Protein AF-A0A957YNS6-F1 (afdb_monomer_lite)

Sequence (66 aa):
MRNLTKISLEALKYLRHFQRSSYRDASRARPSPEVQKEAESLMQGYFTYLLERELNTPGFLKKVRS

pLDDT: mean 83.72, std 15.95, range [46.88, 97.56]

Secondary structure (DSSP, 8-state):
--------HHHHHHHHHHHHS-HHHHTT----HHHHHHHHHHHHHHHHHHHHHH---HHHHHHH--

Foldseek 3Di:
DPDPDDDDPLLVVLVVCVVPDDPVRNVPDDDPPVSVVRNVVVVVVVVVVVCVVVPCPPPVVVVVVD

Radius of gyration: 14.33 Å; chains: 1; bounding box: 27×36×27 Å

Structure (mmCIF, N/CA/C/O backbone):
data_AF-A0A957YNS6-F1
#
_entry.id   AF-A0A957YNS6-F1
#
loop_
_atom_site.group_PDB
_atom_site.id
_atom_site.type_symbol
_atom_site.label_atom_id
_atom_site.label_alt_id
_atom_site.label_comp_id
_atom_site.label_asym_id
_atom_site.label_entity_id
_atom_site.label_seq_id
_atom_site.pdbx_PDB_ins_code
_atom_site.Cartn_x
_atom_site.Cartn_y
_atom_site.Cartn_z
_atom_site.occupancy
_atom_site.B_iso_or_equiv
_atom_site.auth_seq_id
_atom_site.auth_comp_id
_atom_site.auth_asym_id
_atom_site.auth_atom_id
_atom_site.pdbx_PDB_model_num
ATOM 1 N N . MET A 1 1 ? 10.316 16.701 7.848 1.00 46.88 1 MET A N 1
ATOM 2 C CA . MET A 1 1 ? 9.596 15.536 7.288 1.00 46.88 1 MET A CA 1
ATOM 3 C C .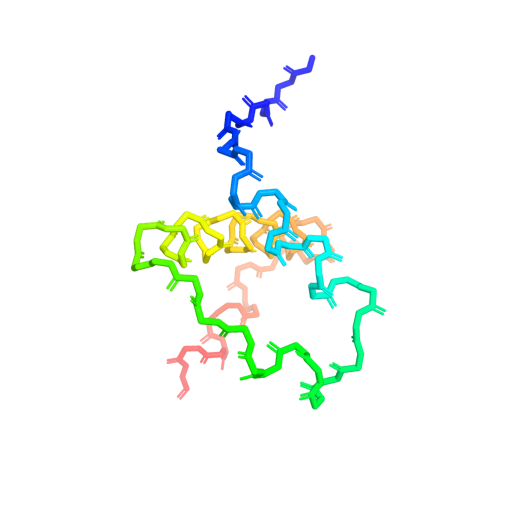 MET A 1 1 ? 8.110 15.690 7.594 1.00 46.88 1 MET A C 1
ATOM 5 O O . MET A 1 1 ? 7.686 15.338 8.684 1.00 46.88 1 MET A O 1
ATOM 9 N N . ARG A 1 2 ? 7.332 16.316 6.705 1.00 52.00 2 ARG A N 1
ATOM 10 C CA . ARG A 1 2 ? 5.868 16.412 6.845 1.00 52.00 2 ARG A CA 1
ATOM 11 C C . ARG A 1 2 ? 5.278 15.231 6.062 1.00 52.00 2 ARG A C 1
ATOM 13 O O . ARG A 1 2 ? 5.678 15.055 4.917 1.00 52.00 2 ARG A O 1
ATOM 20 N N . ASN A 1 3 ? 4.413 14.431 6.699 1.00 60.00 3 ASN A N 1
ATOM 21 C CA . ASN A 1 3 ? 3.692 13.250 6.164 1.00 60.00 3 ASN A CA 1
ATOM 22 C C . ASN A 1 3 ? 4.332 11.861 6.405 1.00 60.00 3 ASN A C 1
ATOM 24 O O . ASN A 1 3 ? 4.346 11.018 5.512 1.00 60.00 3 ASN A O 1
ATOM 28 N N . LEU A 1 4 ? 4.838 11.582 7.613 1.00 64.69 4 LEU A N 1
ATOM 29 C CA . LEU A 1 4 ? 5.166 10.206 8.021 1.00 64.69 4 LEU A CA 1
ATOM 30 C C . LEU A 1 4 ? 3.912 9.518 8.578 1.00 64.69 4 LEU A C 1
ATOM 32 O O . LEU A 1 4 ? 3.611 9.620 9.768 1.00 64.69 4 LEU A O 1
ATOM 36 N N . THR A 1 5 ? 3.167 8.837 7.712 1.00 75.50 5 THR A N 1
ATOM 37 C CA . THR A 1 5 ? 2.041 7.992 8.125 1.00 75.50 5 THR A CA 1
ATOM 38 C C . THR A 1 5 ? 2.582 6.718 8.768 1.00 75.50 5 THR A C 1
ATOM 40 O O . THR A 1 5 ? 3.448 6.050 8.200 1.00 75.50 5 THR A O 1
ATOM 43 N N . LYS A 1 6 ? 2.094 6.374 9.965 1.00 89.25 6 LYS A N 1
ATOM 44 C CA . LYS A 1 6 ? 2.399 5.074 10.575 1.00 89.25 6 LYS A CA 1
ATOM 45 C C . LYS A 1 6 ? 1.769 3.975 9.720 1.00 89.25 6 LYS A C 1
ATOM 47 O O . LYS A 1 6 ? 0.627 4.120 9.301 1.00 89.25 6 LYS A O 1
ATOM 52 N N . ILE A 1 7 ? 2.525 2.909 9.489 1.00 93.25 7 ILE A N 1
ATOM 53 C CA . ILE A 1 7 ? 2.097 1.732 8.736 1.00 93.25 7 ILE A CA 1
ATOM 54 C C . ILE A 1 7 ? 2.286 0.491 9.605 1.00 93.25 7 ILE A C 1
ATOM 56 O O . ILE A 1 7 ? 3.314 0.357 10.278 1.00 93.25 7 ILE A O 1
ATOM 60 N N . SER A 1 8 ? 1.310 -0.413 9.602 1.00 96.62 8 SER A N 1
ATOM 61 C CA . SER A 1 8 ? 1.451 -1.715 10.245 1.00 96.62 8 SER A CA 1
ATOM 62 C C . SER A 1 8 ? 2.490 -2.582 9.524 1.00 96.62 8 SER A C 1
ATOM 64 O O . SER A 1 8 ? 2.723 -2.474 8.316 1.00 96.62 8 SER A O 1
ATOM 66 N N . LEU A 1 9 ? 3.133 -3.487 10.264 1.00 96.88 9 LEU A N 1
ATOM 67 C CA . LEU A 1 9 ? 4.120 -4.394 9.675 1.00 96.88 9 LEU A CA 1
ATOM 68 C C . LEU A 1 9 ? 3.497 -5.289 8.591 1.00 96.88 9 LEU A C 1
ATOM 70 O O . LEU A 1 9 ? 4.138 -5.564 7.575 1.00 96.88 9 LEU A O 1
ATOM 74 N N . GLU A 1 10 ? 2.251 -5.715 8.789 1.00 97.44 10 GLU A N 1
ATOM 75 C CA . GLU A 1 10 ? 1.546 -6.592 7.856 1.00 97.44 10 GLU A CA 1
ATOM 76 C C . GLU A 1 10 ? 1.152 -5.856 6.569 1.00 97.44 10 GLU A C 1
ATOM 78 O O . GLU A 1 10 ? 1.398 -6.379 5.481 1.00 97.44 10 GLU A O 1
ATOM 83 N N . ALA A 1 11 ? 0.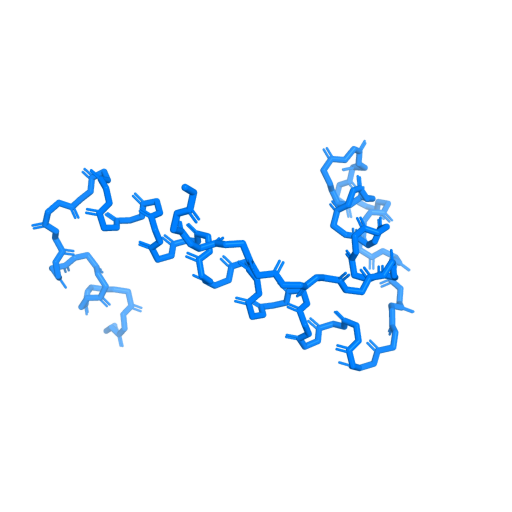683 -4.605 6.654 1.00 96.56 11 ALA A N 1
ATOM 84 C CA . ALA A 1 11 ? 0.464 -3.773 5.468 1.00 96.56 11 ALA A CA 1
ATOM 85 C C . ALA A 1 11 ? 1.767 -3.526 4.695 1.00 96.56 11 ALA A C 1
ATOM 87 O O . ALA A 1 11 ? 1.794 -3.625 3.466 1.00 96.56 11 ALA A O 1
ATOM 88 N N . LEU A 1 12 ? 2.883 -3.289 5.394 1.00 96.00 12 LEU A N 1
ATOM 89 C CA . LEU A 1 12 ? 4.186 -3.113 4.752 1.00 96.00 12 LEU A CA 1
ATOM 90 C C . LEU A 1 12 ? 4.658 -4.381 4.024 1.00 96.00 12 LEU A C 1
ATOM 92 O O . LEU A 1 12 ? 5.162 -4.294 2.901 1.00 96.00 12 LEU A O 1
ATOM 96 N N . LYS A 1 13 ? 4.513 -5.560 4.642 1.00 96.31 13 LYS A N 1
ATOM 97 C CA . LYS A 1 13 ? 4.825 -6.848 3.999 1.00 96.31 13 LYS A CA 1
ATOM 98 C C . LYS A 1 13 ? 3.956 -7.064 2.764 1.00 96.31 13 LYS A C 1
ATOM 100 O O . LYS A 1 13 ? 4.484 -7.425 1.714 1.00 96.31 13 LYS A O 1
ATOM 105 N N . TYR A 1 14 ? 2.659 -6.786 2.876 1.00 96.69 14 TYR A N 1
ATOM 106 C CA . TYR A 1 14 ? 1.703 -6.943 1.788 1.00 96.69 14 TYR A CA 1
ATOM 107 C C . TYR A 1 14 ? 2.035 -6.043 0.588 1.00 96.69 14 TYR A C 1
ATOM 109 O O . TYR A 1 14 ? 2.172 -6.531 -0.533 1.00 96.69 14 TYR A O 1
ATOM 117 N N . LEU A 1 15 ? 2.300 -4.753 0.814 1.00 95.12 15 LEU A N 1
ATOM 118 C CA . LEU A 1 15 ? 2.720 -3.831 -0.249 1.00 95.12 15 LEU A CA 1
ATOM 119 C C . LEU A 1 15 ? 4.059 -4.240 -0.888 1.00 95.12 15 LEU A C 1
ATOM 121 O O . LEU A 1 15 ? 4.223 -4.165 -2.106 1.00 95.12 15 LEU A O 1
ATOM 125 N N . ARG A 1 16 ? 5.024 -4.722 -0.093 1.00 95.12 16 ARG A N 1
ATOM 126 C CA . ARG A 1 16 ? 6.309 -5.217 -0.623 1.00 95.12 16 ARG A CA 1
ATOM 127 C C . ARG A 1 16 ? 6.158 -6.477 -1.466 1.00 95.12 16 ARG A C 1
ATOM 129 O O . ARG A 1 16 ? 6.932 -6.632 -2.414 1.00 95.12 16 ARG A O 1
ATOM 136 N N . HIS A 1 17 ? 5.213 -7.350 -1.114 1.00 95.06 17 HIS A N 1
ATOM 137 C CA . HIS A 1 17 ? 4.859 -8.526 -1.907 1.00 95.06 17 HIS A CA 1
ATOM 138 C C . HIS A 1 17 ? 4.349 -8.102 -3.282 1.00 95.06 17 HIS A C 1
ATOM 140 O O . HIS A 1 17 ? 4.881 -8.576 -4.282 1.00 95.06 17 HIS A O 1
ATOM 146 N N . PHE A 1 18 ? 3.423 -7.140 -3.346 1.00 92.12 18 PHE A N 1
ATOM 147 C CA . PHE A 1 18 ? 2.939 -6.587 -4.616 1.00 92.12 18 PHE A CA 1
ATOM 148 C C . PHE A 1 18 ? 4.035 -5.970 -5.479 1.00 92.12 18 PHE A C 1
ATOM 150 O O . PHE A 1 18 ? 4.052 -6.189 -6.682 1.00 92.12 18 PHE A O 1
ATOM 157 N N . GLN A 1 19 ? 4.962 -5.223 -4.876 1.00 93.88 19 GLN A N 1
ATOM 158 C CA . GLN A 1 19 ? 6.044 -4.566 -5.614 1.00 93.88 19 GLN A CA 1
ATOM 159 C C . GLN A 1 19 ? 6.983 -5.565 -6.316 1.00 93.88 19 GLN A C 1
ATOM 161 O O . GLN A 1 19 ? 7.586 -5.238 -7.334 1.00 93.88 19 GLN A O 1
ATOM 166 N N . ARG A 1 20 ? 7.172 -6.754 -5.733 1.00 95.88 20 ARG A N 1
ATOM 167 C CA . ARG A 1 20 ? 8.195 -7.726 -6.161 1.00 95.88 20 ARG A CA 1
ATOM 168 C C . ARG A 1 20 ? 7.628 -8.936 -6.897 1.00 95.88 20 ARG A C 1
ATOM 170 O O . ARG A 1 20 ? 8.396 -9.675 -7.505 1.00 95.88 20 ARG A O 1
ATOM 177 N N . SER A 1 21 ? 6.323 -9.160 -6.807 1.00 95.62 21 SER A N 1
ATOM 178 C CA . SER A 1 21 ? 5.672 -10.359 -7.327 1.00 95.62 21 SER A CA 1
ATOM 179 C C . SER A 1 21 ? 5.065 -10.128 -8.701 1.00 95.62 21 SER A C 1
ATOM 181 O O . SER A 1 21 ? 4.606 -9.034 -9.025 1.00 95.62 21 SER A O 1
ATOM 183 N N . SER A 1 22 ? 4.990 -11.197 -9.496 1.00 96.00 22 SER A N 1
ATOM 184 C CA . SER A 1 22 ? 4.152 -11.191 -10.694 1.00 96.00 22 SER A CA 1
ATOM 185 C C . SER A 1 22 ? 2.680 -10.998 -10.311 1.00 96.00 22 SER A C 1
ATOM 187 O O . SER A 1 22 ? 2.276 -11.339 -9.196 1.00 96.00 22 SER A O 1
ATOM 189 N N . TYR A 1 23 ? 1.846 -10.527 -11.244 1.00 91.94 23 TYR A N 1
ATOM 190 C CA . TYR A 1 23 ? 0.404 -10.389 -11.002 1.00 91.94 23 TYR A CA 1
ATOM 191 C C . TYR A 1 23 ? -0.231 -11.697 -10.499 1.00 91.94 23 TYR A C 1
ATOM 193 O O . TYR A 1 23 ? -1.002 -11.679 -9.545 1.00 91.94 23 TYR A O 1
ATOM 201 N N . ARG A 1 24 ? 0.157 -12.844 -11.078 1.00 95.19 24 ARG A N 1
ATOM 202 C CA . ARG A 1 24 ? -0.341 -14.176 -10.688 1.00 95.19 24 ARG A CA 1
ATOM 203 C C . ARG A 1 24 ? 0.030 -14.557 -9.252 1.00 95.19 24 ARG A C 1
ATOM 205 O O . ARG A 1 24 ? -0.685 -15.314 -8.599 1.00 95.19 24 ARG A O 1
ATOM 212 N N . ASP A 1 25 ? 1.177 -14.100 -8.767 1.00 94.62 25 ASP A N 1
ATOM 213 C CA . ASP A 1 25 ? 1.652 -14.411 -7.415 1.00 94.62 25 ASP A CA 1
ATOM 214 C C . ASP A 1 25 ? 1.095 -13.416 -6.392 1.00 94.62 25 ASP A C 1
ATOM 216 O O . ASP A 1 25 ? 0.739 -13.788 -5.274 1.00 94.62 25 ASP A O 1
ATOM 220 N N . ALA A 1 26 ? 0.942 -12.160 -6.799 1.00 93.62 26 ALA A N 1
ATOM 221 C CA . ALA A 1 26 ? 0.297 -11.114 -6.026 1.00 93.62 26 ALA A CA 1
ATOM 222 C C . ALA A 1 26 ? -1.202 -11.380 -5.808 1.00 93.62 26 ALA A C 1
ATOM 224 O O . ALA A 1 26 ? -1.681 -11.269 -4.683 1.00 93.62 26 ALA A O 1
ATOM 225 N N . SER A 1 27 ? -1.932 -11.802 -6.846 1.00 92.06 27 SER A N 1
ATOM 226 C CA . SER A 1 27 ? -3.385 -12.037 -6.793 1.00 92.06 27 SER A CA 1
ATOM 227 C C . SER A 1 27 ? -3.801 -13.177 -5.859 1.00 92.06 27 SER A C 1
ATOM 229 O O . SER A 1 27 ? -4.979 -13.333 -5.546 1.00 92.06 27 SER A O 1
ATOM 231 N N . ARG A 1 28 ? -2.842 -14.003 -5.428 1.00 94.62 28 ARG A N 1
ATOM 232 C CA . ARG A 1 28 ? -3.063 -15.105 -4.486 1.00 94.62 28 ARG A CA 1
ATOM 233 C C . ARG A 1 28 ? -2.933 -14.684 -3.025 1.00 94.62 28 ARG A C 1
ATOM 235 O O . ARG A 1 28 ? -3.296 -15.468 -2.150 1.00 94.62 28 ARG A O 1
ATOM 242 N N . ALA A 1 29 ? -2.431 -13.482 -2.750 1.00 93.62 29 ALA A N 1
ATOM 243 C CA . ALA A 1 29 ? -2.353 -12.964 -1.396 1.00 93.62 29 ALA A CA 1
ATOM 244 C C . ALA A 1 29 ? -3.763 -12.722 -0.833 1.00 93.62 29 ALA A C 1
ATOM 246 O O . ALA A 1 29 ? -4.622 -12.141 -1.490 1.00 93.62 29 ALA A O 1
ATOM 247 N N . ARG A 1 30 ? -3.995 -13.187 0.396 1.00 94.56 30 ARG A N 1
ATOM 248 C CA . ARG A 1 30 ? -5.257 -13.024 1.129 1.00 94.56 30 ARG A CA 1
ATOM 249 C C . ARG A 1 30 ? -4.956 -12.392 2.493 1.00 94.56 30 ARG A C 1
ATOM 251 O O . ARG A 1 30 ? -4.882 -13.122 3.480 1.00 94.56 30 ARG A O 1
ATOM 258 N N . PRO A 1 31 ? -4.668 -11.079 2.550 1.00 94.12 31 PRO A N 1
ATOM 259 C CA . PRO A 1 31 ? -4.478 -10.382 3.822 1.00 94.12 31 PRO A CA 1
ATOM 260 C C . PRO A 1 31 ? -5.786 -10.356 4.627 1.00 94.12 31 PRO A C 1
ATOM 262 O O . PRO A 1 31 ? -6.861 -10.647 4.096 1.00 94.12 31 PRO A O 1
ATOM 265 N N . SER A 1 32 ? -5.711 -9.959 5.897 1.00 97.50 32 SER A N 1
ATOM 266 C CA . SER A 1 32 ? -6.928 -9.657 6.651 1.00 97.50 32 SER A CA 1
ATO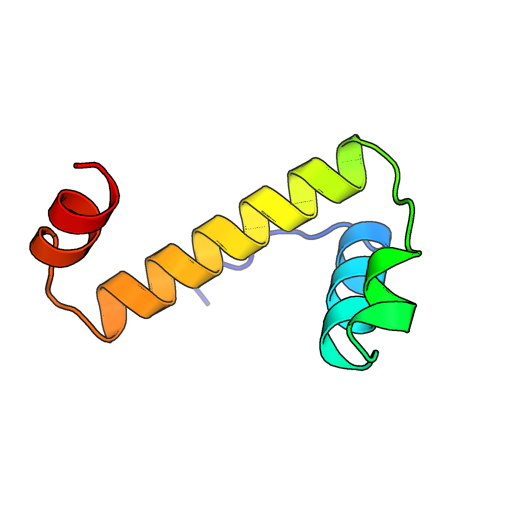M 267 C C . SER A 1 32 ? -7.634 -8.415 6.075 1.00 97.50 32 SER A C 1
ATOM 269 O O . SER A 1 32 ? -6.972 -7.570 5.453 1.00 97.50 32 SER A O 1
ATOM 271 N N . PRO A 1 33 ? -8.952 -8.256 6.292 1.00 97.56 33 PRO A N 1
ATOM 272 C CA . PRO A 1 33 ? -9.689 -7.073 5.844 1.00 97.56 33 PRO A CA 1
ATOM 273 C C . PRO A 1 33 ? -9.085 -5.751 6.345 1.00 97.56 33 PRO A C 1
ATOM 275 O O . PRO A 1 33 ? -9.091 -4.750 5.630 1.00 97.56 33 PRO A O 1
ATOM 278 N N . GLU A 1 34 ? -8.518 -5.741 7.552 1.00 97.00 34 GLU A N 1
ATOM 279 C CA . GLU A 1 34 ? -7.882 -4.564 8.154 1.00 97.00 34 GLU A CA 1
ATOM 280 C C . GLU A 1 34 ? -6.609 -4.174 7.400 1.00 97.00 34 GLU A C 1
ATOM 282 O O . GLU A 1 34 ? -6.420 -3.006 7.060 1.00 97.00 34 GLU A O 1
ATOM 287 N N . VAL A 1 35 ? -5.764 -5.162 7.090 1.00 97.06 35 VAL A N 1
ATOM 288 C CA . VAL A 1 35 ? -4.525 -4.965 6.325 1.00 97.06 35 VAL A CA 1
ATOM 289 C C . VAL A 1 35 ? -4.839 -4.526 4.897 1.00 97.06 35 VAL A C 1
ATOM 291 O O . VAL A 1 35 ? -4.167 -3.643 4.363 1.00 97.06 35 VAL A O 1
ATOM 294 N N . GLN A 1 36 ? -5.878 -5.101 4.285 1.00 95.75 36 GLN A N 1
ATOM 295 C CA . GLN A 1 36 ? -6.346 -4.684 2.967 1.00 95.75 36 GLN A CA 1
ATOM 296 C C . GLN A 1 36 ? -6.789 -3.215 2.973 1.00 95.75 36 GLN A C 1
ATOM 298 O O . GLN A 1 36 ? -6.312 -2.431 2.155 1.00 95.75 36 GLN A O 1
ATOM 303 N N . LYS A 1 37 ? -7.638 -2.824 3.929 1.00 96.69 37 LYS A N 1
ATOM 304 C CA . LYS A 1 37 ? -8.143 -1.450 4.057 1.00 96.69 37 LYS A CA 1
ATOM 305 C C . LYS A 1 37 ? -7.026 -0.432 4.304 1.00 96.69 37 LYS A C 1
ATOM 307 O O . LYS A 1 37 ? -7.057 0.674 3.757 1.00 96.69 37 LYS A O 1
ATOM 312 N N . GLU A 1 38 ? -6.041 -0.784 5.129 1.00 96.38 38 GLU A N 1
ATOM 313 C CA . GLU A 1 38 ? -4.870 0.062 5.374 1.00 96.38 38 GLU A CA 1
ATOM 314 C C . GLU A 1 38 ? -4.036 0.232 4.097 1.00 96.38 38 GLU A C 1
ATOM 316 O O . GLU A 1 38 ? -3.703 1.359 3.726 1.00 96.38 38 GLU A O 1
ATOM 321 N N . ALA A 1 39 ? -3.751 -0.863 3.384 1.00 95.06 39 ALA A N 1
ATOM 322 C CA . ALA A 1 39 ? -3.008 -0.827 2.126 1.00 95.06 39 ALA A CA 1
ATOM 323 C C . ALA A 1 39 ? -3.728 0.001 1.048 1.00 95.06 39 ALA A C 1
ATOM 325 O O . ALA A 1 39 ? -3.089 0.819 0.386 1.00 95.06 39 ALA A O 1
ATOM 326 N N . GLU A 1 40 ? -5.049 -0.148 0.917 1.00 95.12 40 GLU A N 1
ATOM 327 C CA . GLU A 1 40 ? -5.879 0.664 0.018 1.00 95.12 40 GLU A CA 1
ATOM 328 C C . GLU A 1 40 ? -5.804 2.155 0.373 1.00 95.12 40 GLU A C 1
ATOM 330 O O . GLU A 1 40 ? -5.561 2.983 -0.504 1.00 95.12 40 GLU A O 1
ATOM 335 N N . SER A 1 41 ? -5.914 2.504 1.659 1.00 94.69 41 SER A N 1
ATOM 336 C CA . SER A 1 41 ? -5.814 3.899 2.118 1.00 94.69 41 SER A CA 1
ATOM 337 C C . SER A 1 41 ? -4.440 4.509 1.815 1.00 94.69 41 SER A C 1
ATOM 339 O O . SER A 1 41 ? -4.340 5.656 1.373 1.00 94.69 41 SER A O 1
ATOM 341 N N . LEU A 1 42 ? -3.368 3.736 2.017 1.00 94.25 42 LEU A N 1
ATOM 342 C CA . LEU A 1 42 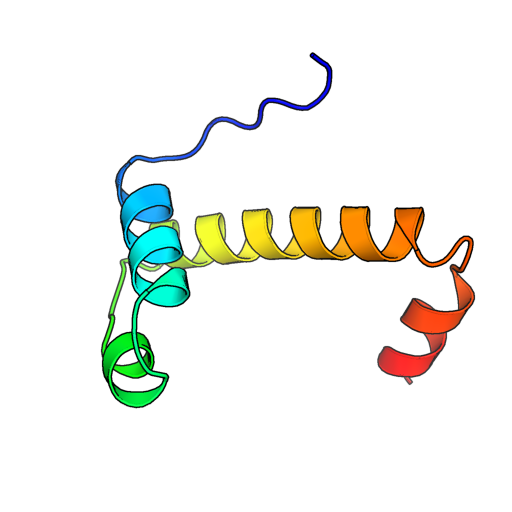? -1.999 4.158 1.715 1.00 94.25 42 LEU A CA 1
ATOM 343 C C . LEU A 1 42 ? -1.784 4.358 0.213 1.00 94.25 42 LEU A C 1
ATOM 345 O O . LEU A 1 42 ? -1.215 5.371 -0.196 1.00 94.25 42 LEU A O 1
ATOM 349 N N . MET A 1 43 ? -2.258 3.419 -0.609 1.00 93.12 43 MET A N 1
ATOM 350 C CA . MET A 1 43 ? -2.172 3.524 -2.064 1.00 93.12 43 MET A CA 1
ATOM 351 C C . MET A 1 43 ? -2.983 4.701 -2.597 1.00 93.12 43 MET A C 1
ATOM 353 O O . MET A 1 43 ? -2.491 5.426 -3.457 1.00 93.12 43 MET A O 1
ATOM 357 N N . GLN A 1 44 ? -4.178 4.946 -2.056 1.00 92.44 44 GLN A N 1
ATOM 358 C CA . GLN A 1 44 ? -4.982 6.107 -2.420 1.00 92.44 44 GLN A CA 1
ATOM 359 C C . GLN A 1 44 ? -4.241 7.413 -2.117 1.00 92.44 44 GLN A C 1
ATOM 361 O O . GLN A 1 44 ? -4.158 8.273 -2.988 1.00 92.44 44 GLN A O 1
ATOM 366 N N . GLY A 1 45 ? -3.651 7.554 -0.925 1.00 90.06 45 GLY A N 1
ATOM 367 C CA . GLY A 1 45 ? -2.845 8.730 -0.583 1.00 90.06 45 GLY A CA 1
ATOM 368 C C . GLY A 1 45 ? -1.628 8.904 -1.498 1.00 90.06 45 GLY A C 1
ATOM 369 O O . GLY A 1 45 ? -1.333 10.018 -1.931 1.00 90.06 45 GLY A O 1
ATOM 370 N N . TYR A 1 46 ? -0.954 7.805 -1.845 1.00 87.81 46 TYR A N 1
ATOM 371 C CA . TYR A 1 46 ? 0.159 7.820 -2.793 1.00 87.81 46 TYR A CA 1
ATOM 372 C C . TYR A 1 46 ? -0.279 8.263 -4.194 1.00 87.81 46 TYR A C 1
ATOM 374 O O . TYR A 1 46 ? 0.368 9.124 -4.786 1.00 87.81 46 TYR A O 1
ATOM 382 N N . PHE A 1 47 ? -1.393 7.735 -4.704 1.00 86.12 47 PHE A N 1
ATOM 383 C CA . PHE A 1 47 ? -1.940 8.134 -5.998 1.00 86.12 47 PHE A CA 1
ATOM 384 C C . PHE A 1 47 ? -2.389 9.588 -6.006 1.00 86.12 47 PHE A C 1
ATOM 386 O O . PHE A 1 47 ? -2.058 10.300 -6.945 1.00 86.12 47 PHE A O 1
ATOM 393 N N . THR A 1 48 ? -3.064 10.058 -4.956 1.00 86.88 48 THR A N 1
ATOM 394 C CA . THR A 1 48 ? -3.407 11.477 -4.812 1.00 86.88 48 THR A CA 1
ATOM 395 C C . THR A 1 48 ? -2.154 12.339 -4.860 1.00 86.88 48 THR A C 1
ATOM 397 O O . THR A 1 48 ? -2.101 13.270 -5.649 1.00 86.88 48 THR A O 1
ATOM 400 N N . TYR A 1 49 ? -1.114 11.993 -4.099 1.00 84.50 49 TYR A N 1
ATOM 401 C CA . TYR A 1 49 ? 0.142 12.739 -4.111 1.00 84.50 49 TYR A CA 1
ATOM 402 C C . TYR A 1 49 ? 0.822 12.749 -5.486 1.00 84.50 49 TYR A C 1
ATOM 404 O O . TYR A 1 49 ? 1.304 13.796 -5.911 1.00 84.50 49 TYR A O 1
ATOM 412 N N . LEU A 1 50 ? 0.877 11.604 -6.178 1.00 83.38 50 LEU A N 1
ATOM 413 C CA . LEU A 1 50 ? 1.437 11.524 -7.530 1.00 83.38 50 LEU A CA 1
ATOM 414 C C . LEU A 1 50 ? 0.644 12.388 -8.507 1.00 83.38 50 LEU A C 1
ATOM 416 O O . LEU A 1 50 ? 1.235 13.175 -9.240 1.00 83.38 50 LEU A O 1
ATOM 420 N N . LEU A 1 51 ? -0.683 12.270 -8.480 1.00 81.81 51 LEU A N 1
ATOM 421 C CA . LEU A 1 51 ? -1.566 13.030 -9.350 1.00 81.81 51 LEU A CA 1
ATOM 422 C C . LEU A 1 51 ? -1.459 14.522 -9.041 1.00 81.81 51 LEU A C 1
ATOM 424 O O . LEU A 1 51 ? -1.190 15.286 -9.942 1.00 81.81 51 LEU A O 1
ATOM 428 N N . GLU A 1 52 ? -1.554 14.964 -7.794 1.00 81.50 52 GLU A N 1
ATOM 429 C CA . GLU A 1 52 ? -1.426 16.388 -7.447 1.00 81.50 52 GLU A CA 1
ATOM 430 C C . GLU A 1 52 ? -0.053 16.985 -7.802 1.00 81.50 52 GLU A C 1
ATOM 432 O O . GLU A 1 52 ? 0.047 18.187 -8.049 1.00 81.50 52 GLU A O 1
ATOM 437 N N . ARG A 1 53 ? 1.011 16.167 -7.842 1.00 72.12 53 ARG A N 1
ATOM 438 C CA . ARG A 1 53 ? 2.353 16.608 -8.258 1.00 72.12 53 ARG A CA 1
ATOM 439 C C . ARG A 1 53 ? 2.555 16.647 -9.765 1.00 72.12 53 ARG A C 1
ATOM 441 O O . ARG A 1 53 ? 3.195 17.574 -10.250 1.00 72.12 53 ARG A O 1
ATOM 448 N N . GLU A 1 54 ? 2.129 15.614 -10.485 1.00 63.22 54 GLU A N 1
ATOM 449 C CA . GLU A 1 54 ? 2.334 15.523 -11.939 1.00 63.22 54 GLU A CA 1
ATOM 450 C C . GLU A 1 54 ? 1.287 16.320 -12.714 1.00 63.22 54 GLU A C 1
ATOM 452 O O . GLU A 1 54 ? 1.538 16.840 -13.799 1.00 63.22 54 GLU A O 1
ATOM 457 N N . LEU A 1 55 ? 0.112 16.450 -12.120 1.00 56.81 55 LEU A N 1
ATOM 458 C CA . LEU A 1 55 ? -1.037 17.145 -12.635 1.00 56.81 55 LEU A CA 1
ATOM 459 C C . LEU A 1 55 ? -1.354 18.256 -11.621 1.00 56.81 55 LEU A C 1
ATOM 461 O O . LEU A 1 55 ? -1.943 18.006 -10.573 1.00 56.81 55 LEU A O 1
ATOM 465 N N . ASN A 1 56 ? -1.078 19.519 -11.955 1.00 55.09 56 ASN A N 1
ATOM 466 C CA . ASN A 1 56 ? -1.790 20.671 -11.367 1.00 55.09 56 ASN A CA 1
ATOM 467 C C . ASN A 1 56 ? -3.301 20.598 -11.724 1.00 55.09 56 ASN A C 1
ATOM 469 O O . ASN A 1 56 ? -3.865 21.528 -12.297 1.00 55.09 56 ASN A O 1
ATOM 473 N N . THR A 1 57 ? -3.960 19.446 -11.577 1.00 56.22 57 THR A N 1
ATOM 474 C CA . THR A 1 57 ? -5.099 19.084 -12.427 1.00 56.22 57 THR A CA 1
ATOM 475 C C . THR A 1 57 ? -6.193 18.380 -11.636 1.00 56.22 57 THR A C 1
ATOM 477 O O . THR A 1 57 ? -6.428 17.179 -11.779 1.00 56.22 57 THR A O 1
ATOM 480 N N . PRO A 1 58 ? -7.007 19.177 -10.930 1.00 59.00 58 PRO A N 1
ATOM 481 C CA . PRO A 1 58 ? -8.375 18.804 -10.571 1.00 59.00 58 PRO A CA 1
ATOM 482 C C . PRO A 1 58 ? -9.181 18.212 -11.751 1.00 59.00 58 PRO A C 1
ATOM 484 O O . PRO A 1 58 ? -10.129 17.454 -11.555 1.00 59.00 58 PRO A O 1
ATOM 487 N N . GLY A 1 59 ? -8.814 18.544 -12.996 1.00 60.47 59 GLY A N 1
ATOM 488 C CA . GLY A 1 59 ? -9.501 18.108 -14.213 1.00 60.47 59 GLY A CA 1
ATOM 489 C C . GLY A 1 59 ? -9.394 16.614 -14.547 1.00 60.47 59 GLY A C 1
ATOM 490 O O . GLY A 1 59 ? -10.340 16.073 -15.114 1.00 60.47 59 GLY A O 1
ATOM 491 N N . PHE A 1 60 ? -8.304 15.925 -14.183 1.00 62.72 60 PHE A N 1
ATOM 492 C CA . PHE A 1 60 ? -8.158 14.495 -14.498 1.00 62.72 60 PHE A CA 1
ATOM 493 C C . PHE A 1 60 ? -9.080 13.633 -13.624 1.00 62.72 60 PHE A C 1
ATOM 495 O O . PHE A 1 60 ? -9.816 12.791 -14.135 1.00 62.72 60 PHE A O 1
ATOM 502 N N . LEU A 1 61 ? -9.141 13.928 -12.320 1.00 61.41 61 LEU A N 1
ATOM 503 C CA . LEU A 1 61 ? -10.035 13.243 -11.377 1.00 61.41 61 LEU A CA 1
ATOM 504 C C . LEU A 1 61 ? -11.522 13.428 -11.725 1.00 61.41 61 LEU A C 1
ATOM 506 O O . LEU A 1 61 ? -12.319 12.518 -11.505 1.00 61.41 61 LEU A O 1
ATOM 510 N N . LYS A 1 62 ? -11.901 14.570 -12.317 1.00 63.22 62 LYS A N 1
ATOM 511 C CA . LYS A 1 62 ? -13.260 14.790 -12.843 1.00 63.22 62 LYS A CA 1
ATOM 512 C C . LYS A 1 62 ? -13.605 13.870 -14.017 1.00 63.22 62 LYS A C 1
ATOM 514 O O . LYS A 1 62 ? -14.754 13.468 -14.117 1.00 63.22 62 LYS A O 1
ATOM 519 N N . LYS A 1 63 ? -12.633 13.536 -14.871 1.00 58.25 63 LYS A N 1
ATOM 520 C CA . LYS A 1 63 ? -12.831 12.710 -16.075 1.00 58.25 63 LYS A CA 1
ATOM 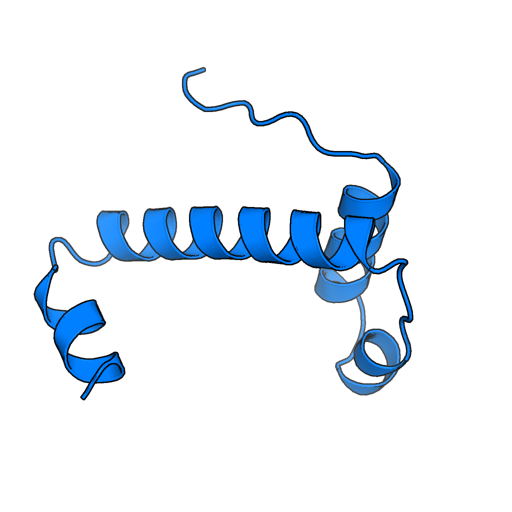521 C C . LYS A 1 63 ? -12.932 11.212 -15.796 1.00 58.25 63 LYS A C 1
ATOM 523 O O . LYS A 1 63 ? -13.533 10.504 -16.583 1.00 58.25 63 LYS A O 1
ATOM 528 N N . VAL A 1 64 ? -12.326 10.730 -14.712 1.00 62.81 64 VAL A N 1
ATOM 529 C CA . VAL A 1 64 ? -12.385 9.304 -14.330 1.00 62.81 64 VAL A CA 1
ATOM 530 C C . VAL A 1 64 ? -13.660 8.984 -13.537 1.00 62.81 64 VAL A C 1
ATOM 532 O O . VAL A 1 64 ? -14.087 7.838 -13.485 1.00 62.81 64 VAL A O 1
ATOM 535 N N . ARG A 1 65 ? -14.279 9.995 -12.909 1.00 60.16 65 ARG A N 1
ATOM 536 C CA . ARG A 1 65 ? -15.552 9.858 -12.179 1.00 60.16 65 ARG A CA 1
ATOM 537 C C . ARG A 1 65 ? -16.806 9.925 -13.061 1.00 60.16 65 ARG A C 1
ATOM 539 O O . ARG A 1 65 ? -17.881 9.625 -12.550 1.00 60.16 65 ARG A O 1
ATOM 546 N N . SER A 1 66 ? -16.677 10.363 -14.312 1.00 48.12 66 SER A N 1
ATOM 547 C CA . SER A 1 66 ? -17.734 10.381 -15.335 1.00 48.12 66 SER A CA 1
ATOM 548 C C . SER A 1 66 ? -17.636 9.152 -16.221 1.00 48.12 66 SER A C 1
ATOM 550 O O . SER A 1 66 ?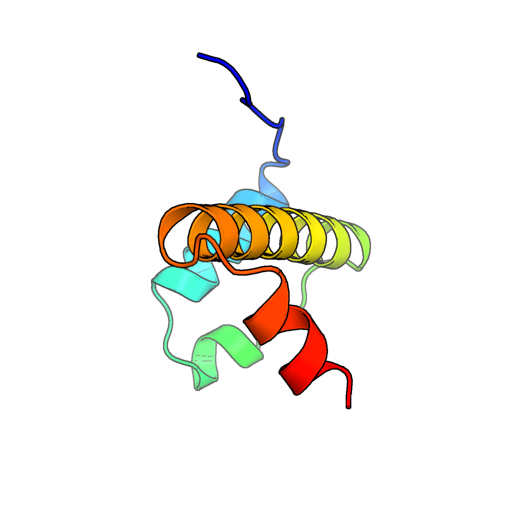 -18.689 8.543 -16.488 1.00 48.12 66 SER A O 1
#